Protein AF-A0AAD8ALY9-F1 (afdb_monomer_lite)

InterPro domains:
  IPR019184 Uncharacterised protein family, transmembrane-17 [PF09799] (1-96)
  IPR019184 Uncharacterised protein family, transmembrane-17 [PTHR13531] (2-114)

Organism: Diploptera punctata (NCBI:txid6984)

Sequence (116 aa):
MFALCEFGMGIFKAINLPYPTGTIISEFILLIFLSCIEALRIFLGRKGNLTERSFCVLVSIVLTIPSIFGVLYFLIWQTYVLRLEVILCAIQLTFQGLELVFALLCLVTFYKSGTY

Foldseek 3Di:
DLLVVVVVVLVVCVPPHDDDPVLSVVLVVLSVVLVVLVVQLVVLLVVCLVVVPLVSLVVSLVSLVVNLVSLVCQQPVRPDHDPVSVVSSVVVVVVSVVSNVVSVVSNVVSVVVVPD

Structure (mmCIF, N/CA/C/O backbone):
data_AF-A0AAD8ALY9-F1
#
_entry.id   AF-A0AAD8ALY9-F1
#
loop_
_atom_site.group_PDB
_atom_site.id
_atom_site.type_symbol
_atom_site.label_atom_id
_atom_site.label_alt_id
_atom_site.label_comp_id
_atom_site.label_asym_id
_atom_site.label_entity_id
_atom_site.label_seq_id
_atom_site.pdbx_PDB_ins_code
_atom_site.Cartn_x
_atom_site.Cartn_y
_atom_site.Cartn_z
_atom_site.occupancy
_atom_site.B_iso_or_equiv
_atom_site.auth_seq_id
_atom_site.auth_comp_id
_atom_site.auth_asym_id
_atom_site.auth_atom_id
_atom_site.pdbx_PDB_model_num
ATOM 1 N N . MET A 1 1 ? 7.018 3.787 5.137 1.00 78.81 1 MET A N 1
ATOM 2 C CA . MET A 1 1 ? 8.062 2.809 4.759 1.00 78.81 1 MET A CA 1
ATOM 3 C C . MET A 1 1 ? 7.786 2.245 3.373 1.00 78.81 1 MET A C 1
ATOM 5 O O . MET A 1 1 ? 8.579 2.531 2.492 1.00 78.81 1 MET A O 1
ATOM 9 N N . PHE A 1 2 ? 6.646 1.572 3.154 1.00 88.62 2 PHE A N 1
ATOM 10 C CA . PHE A 1 2 ? 6.241 1.014 1.851 1.00 88.62 2 PHE A CA 1
ATOM 11 C C . PHE A 1 2 ? 6.425 1.985 0.668 1.00 88.62 2 PHE A C 1
ATOM 13 O O . PHE A 1 2 ? 7.220 1.709 -0.222 1.00 88.62 2 PHE A O 1
ATOM 20 N N . ALA A 1 3 ? 5.811 3.174 0.723 1.00 89.81 3 ALA A N 1
ATOM 21 C CA . ALA A 1 3 ? 5.887 4.157 -0.364 1.00 89.81 3 ALA A CA 1
ATOM 22 C C . ALA A 1 3 ? 7.315 4.608 -0.727 1.00 89.81 3 ALA A C 1
ATOM 24 O O . ALA A 1 3 ? 7.605 4.846 -1.892 1.00 89.81 3 ALA A O 1
ATOM 25 N N . LEU A 1 4 ? 8.219 4.709 0.256 1.00 90.56 4 LEU A N 1
ATOM 26 C CA . LEU A 1 4 ? 9.610 5.104 0.011 1.00 90.56 4 LEU A CA 1
ATOM 27 C C . LEU A 1 4 ? 10.380 3.993 -0.715 1.00 90.56 4 LEU A C 1
ATOM 29 O O . LEU A 1 4 ? 11.166 4.271 -1.618 1.00 90.56 4 LEU A O 1
ATOM 33 N N . CYS A 1 5 ? 10.144 2.739 -0.323 1.00 91.69 5 CYS A N 1
ATOM 34 C CA . CYS A 1 5 ? 10.749 1.578 -0.966 1.00 91.69 5 CYS A CA 1
ATOM 35 C C . CYS A 1 5 ? 10.239 1.414 -2.404 1.00 91.69 5 CYS A C 1
ATOM 37 O O . CYS A 1 5 ? 11.054 1.286 -3.313 1.00 91.69 5 CYS A O 1
ATOM 39 N N . GLU A 1 6 ? 8.921 1.491 -2.611 1.00 91.25 6 GLU A N 1
ATOM 40 C CA . GLU A 1 6 ? 8.290 1.460 -3.941 1.00 91.25 6 GLU A CA 1
ATOM 41 C C . GLU A 1 6 ? 8.791 2.595 -4.836 1.00 91.25 6 GLU A C 1
ATOM 43 O O . GLU A 1 6 ? 9.133 2.378 -5.994 1.00 91.25 6 GLU A O 1
ATOM 48 N N . PHE A 1 7 ? 8.944 3.803 -4.290 1.00 92.62 7 PHE A N 1
ATOM 49 C CA . PHE A 1 7 ? 9.507 4.927 -5.032 1.00 92.62 7 PHE A CA 1
ATOM 50 C C . PHE A 1 7 ? 10.950 4.655 -5.490 1.00 92.62 7 PHE A C 1
ATOM 52 O O . PHE A 1 7 ? 11.290 4.886 -6.651 1.00 92.62 7 PHE A O 1
ATOM 59 N N . GLY A 1 8 ? 11.796 4.120 -4.603 1.00 91.12 8 GLY A N 1
ATOM 60 C CA . GLY A 1 8 ? 13.175 3.756 -4.939 1.00 91.12 8 GLY A CA 1
ATOM 61 C C . GLY A 1 8 ? 13.260 2.658 -6.004 1.00 91.12 8 GLY A C 1
ATOM 62 O O . GLY A 1 8 ? 14.047 2.767 -6.945 1.00 91.12 8 GLY A O 1
ATOM 63 N N . MET A 1 9 ? 12.415 1.629 -5.901 1.00 91.75 9 MET A N 1
ATOM 64 C CA . MET A 1 9 ? 12.332 0.562 -6.904 1.00 91.75 9 MET A CA 1
ATOM 65 C C . MET A 1 9 ? 11.760 1.073 -8.231 1.00 91.75 9 MET A C 1
ATOM 67 O O . MET A 1 9 ? 12.247 0.681 -9.289 1.00 91.75 9 MET A O 1
ATOM 71 N N . GLY A 1 10 ? 10.817 2.016 -8.198 1.00 90.19 10 GLY A N 1
ATOM 72 C CA . GLY A 1 10 ? 10.310 2.721 -9.375 1.00 90.19 10 GLY A CA 1
ATOM 73 C C . GLY A 1 10 ? 11.407 3.482 -10.125 1.00 90.19 10 GLY A C 1
ATOM 74 O O . GLY A 1 10 ? 11.509 3.363 -11.345 1.00 90.19 10 GLY A O 1
ATOM 75 N N . ILE A 1 11 ? 12.291 4.194 -9.413 1.00 90.94 11 ILE A N 1
ATOM 76 C CA . ILE A 1 11 ? 13.462 4.853 -10.022 1.00 90.94 11 ILE A CA 1
ATOM 77 C C . ILE A 1 11 ? 14.409 3.816 -10.632 1.0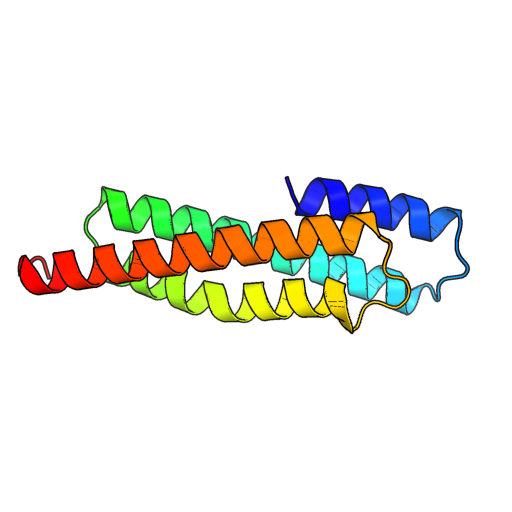0 90.94 11 ILE A C 1
ATOM 79 O O . ILE A 1 11 ? 14.855 3.974 -11.768 1.00 90.94 11 ILE A O 1
ATOM 83 N N . PHE A 1 12 ? 14.701 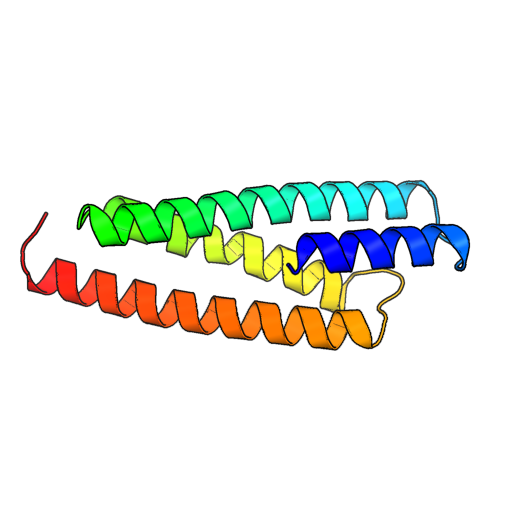2.737 -9.901 1.00 91.75 12 PHE A N 1
ATOM 84 C CA . PHE A 1 12 ? 15.557 1.664 -10.404 1.00 91.75 12 PHE A CA 1
ATOM 85 C C . PHE A 1 12 ? 15.001 1.057 -11.701 1.00 91.75 12 PHE A C 1
ATOM 87 O O . PHE A 1 12 ? 15.756 0.863 -12.659 1.00 91.75 12 PHE A O 1
ATOM 94 N N . LYS A 1 13 ? 13.684 0.822 -11.757 1.00 89.62 13 LYS A N 1
ATOM 95 C CA . LYS A 1 13 ? 12.986 0.330 -12.948 1.00 89.62 13 LYS A CA 1
ATOM 96 C C . LYS A 1 13 ? 13.047 1.311 -14.110 1.00 89.62 13 LYS A C 1
ATOM 98 O O . LYS A 1 13 ? 13.349 0.890 -15.220 1.00 89.62 13 LYS A O 1
ATOM 103 N N . ALA A 1 14 ? 12.835 2.599 -13.853 1.00 88.44 14 ALA A N 1
ATOM 104 C CA . ALA A 1 14 ? 12.887 3.634 -14.882 1.00 88.44 14 ALA A CA 1
ATOM 105 C C . ALA A 1 14 ? 14.268 3.750 -15.556 1.00 88.44 14 ALA A C 1
ATOM 107 O O . ALA A 1 14 ? 14.344 4.126 -16.721 1.00 88.44 14 ALA A O 1
ATOM 108 N N . ILE A 1 15 ? 15.350 3.425 -14.837 1.00 90.44 15 ILE A N 1
ATOM 109 C CA . ILE A 1 15 ? 16.723 3.490 -15.362 1.00 90.44 15 ILE A CA 1
ATOM 110 C C . ILE A 1 15 ? 17.126 2.191 -16.075 1.00 90.44 15 ILE A C 1
ATOM 112 O O . ILE A 1 15 ? 17.802 2.244 -17.099 1.00 90.44 15 ILE A O 1
ATOM 116 N N . ASN A 1 16 ? 16.757 1.026 -15.529 1.00 90.56 16 ASN A N 1
ATOM 117 C CA . ASN A 1 16 ? 17.314 -0.262 -15.963 1.00 90.56 16 ASN A CA 1
ATOM 118 C C . ASN A 1 16 ? 16.400 -1.073 -16.891 1.00 90.56 16 ASN A C 1
ATOM 120 O O . ASN A 1 16 ? 16.887 -1.987 -17.555 1.00 90.56 16 ASN A O 1
ATOM 124 N N . LEU A 1 17 ? 15.093 -0.796 -16.927 1.00 87.31 17 LEU A N 1
ATOM 125 C CA . LEU A 1 17 ? 14.120 -1.584 -17.687 1.00 87.31 17 LEU A CA 1
ATOM 126 C C . LEU A 1 17 ? 13.443 -0.748 -18.782 1.00 87.31 17 LEU A C 1
ATOM 128 O O . LEU A 1 17 ? 13.141 0.427 -18.568 1.00 87.31 17 LEU A O 1
ATOM 132 N N . PRO A 1 18 ? 13.153 -1.346 -19.953 1.00 85.25 18 PRO A N 1
ATOM 133 C CA . PRO A 1 18 ? 12.430 -0.670 -21.018 1.00 85.25 18 PRO A CA 1
ATOM 134 C C . PRO A 1 18 ? 10.961 -0.514 -20.615 1.00 85.25 18 PRO A C 1
ATOM 136 O O . PRO A 1 18 ? 10.165 -1.453 -20.699 1.00 85.25 18 PRO A O 1
ATOM 139 N N . TYR A 1 19 ? 10.607 0.687 -20.171 1.00 81.06 19 TYR A N 1
ATOM 140 C CA . TYR A 1 19 ? 9.257 1.037 -19.751 1.00 81.06 19 TYR A CA 1
ATOM 141 C C . TYR A 1 19 ? 8.653 2.097 -20.684 1.00 81.06 19 TYR A C 1
ATOM 143 O O . TYR A 1 19 ? 9.312 3.094 -20.992 1.00 81.06 19 TYR A O 1
ATOM 151 N N . PRO A 1 20 ? 7.376 1.962 -21.075 1.00 86.69 20 PRO A N 1
ATOM 152 C CA . PRO A 1 20 ? 6.650 3.053 -21.709 1.00 86.69 20 PRO A CA 1
ATOM 153 C C . PRO A 1 20 ? 6.490 4.226 -20.731 1.00 86.69 20 PRO A C 1
ATOM 155 O O . PRO A 1 20 ? 5.997 4.048 -19.614 1.00 86.69 20 PRO A O 1
ATOM 158 N N . THR A 1 21 ? 6.849 5.440 -21.159 1.00 83.56 21 THR A N 1
ATOM 159 C CA . THR A 1 21 ? 6.816 6.646 -20.309 1.00 83.56 21 THR A CA 1
ATOM 160 C C . THR A 1 21 ? 5.433 6.906 -19.707 1.00 83.56 21 THR A C 1
ATOM 162 O O . THR A 1 21 ? 5.328 7.281 -18.542 1.00 83.56 21 THR A O 1
ATOM 165 N N . GLY A 1 22 ? 4.359 6.658 -20.467 1.00 86.81 22 GLY A N 1
ATOM 166 C CA . GLY A 1 22 ? 2.985 6.825 -19.980 1.00 86.81 22 GLY A CA 1
ATOM 167 C C . GLY A 1 22 ? 2.645 5.897 -18.810 1.00 86.81 22 GLY A C 1
ATOM 168 O O . GLY A 1 22 ? 2.020 6.328 -17.842 1.00 86.81 22 GLY A O 1
ATOM 169 N N . THR A 1 23 ? 3.117 4.650 -18.856 1.00 88.06 23 THR A N 1
ATOM 170 C CA . THR A 1 23 ? 2.850 3.658 -17.811 1.00 88.06 23 THR A CA 1
ATOM 171 C C . THR A 1 23 ? 3.608 3.989 -16.529 1.00 88.06 23 THR A C 1
ATOM 173 O O . THR A 1 23 ? 2.990 4.004 -15.467 1.00 88.06 23 THR A O 1
ATOM 176 N N . ILE A 1 24 ? 4.891 4.372 -16.615 1.00 87.56 24 ILE A N 1
ATOM 177 C CA . ILE A 1 24 ? 5.669 4.823 -15.443 1.00 87.56 24 ILE A CA 1
ATOM 178 C C . ILE A 1 24 ? 4.946 5.961 -14.720 1.00 87.56 24 ILE A C 1
ATOM 180 O O . ILE A 1 24 ? 4.762 5.913 -13.506 1.00 87.56 24 ILE A O 1
ATOM 184 N N . ILE A 1 25 ? 4.531 6.991 -15.465 1.00 89.62 25 ILE A N 1
ATOM 185 C CA . ILE A 1 25 ? 3.876 8.165 -14.879 1.00 89.62 25 ILE A CA 1
ATOM 186 C C . ILE A 1 25 ? 2.592 7.744 -14.157 1.00 89.62 25 ILE A C 1
ATOM 188 O O . ILE A 1 25 ? 2.359 8.176 -13.029 1.00 89.62 25 ILE A O 1
ATOM 192 N N . SER A 1 26 ? 1.789 6.866 -14.767 1.00 90.12 26 SER A N 1
ATOM 193 C CA . SER A 1 26 ? 0.564 6.362 -14.138 1.00 90.12 26 SER A CA 1
ATOM 194 C C . SER A 1 26 ? 0.835 5.577 -12.848 1.00 90.12 26 SER A C 1
ATOM 196 O O . SER A 1 26 ? 0.132 5.779 -11.859 1.00 90.12 26 SER A O 1
ATOM 198 N N . GLU A 1 27 ? 1.892 4.758 -12.813 1.00 91.62 27 GLU A N 1
ATOM 199 C CA . GLU A 1 27 ? 2.295 4.001 -11.622 1.00 91.62 27 GLU A CA 1
ATOM 200 C C . GLU A 1 27 ? 2.757 4.938 -10.489 1.00 91.62 27 GLU A C 1
ATOM 202 O O . GLU A 1 27 ? 2.358 4.755 -9.339 1.00 91.62 27 GLU A O 1
ATOM 207 N N . PHE A 1 28 ? 3.510 6.002 -10.797 1.00 91.94 28 PHE A N 1
ATOM 208 C CA . PHE A 1 28 ? 3.898 7.010 -9.801 1.00 91.94 28 PHE A CA 1
ATOM 209 C C . PHE A 1 28 ? 2.710 7.828 -9.280 1.00 91.94 28 PHE A C 1
ATOM 211 O O . PHE A 1 28 ? 2.643 8.112 -8.083 1.00 91.94 28 PHE A O 1
ATOM 218 N N . ILE A 1 29 ? 1.756 8.193 -10.141 1.00 94.06 29 ILE A N 1
ATOM 219 C CA . ILE A 1 29 ? 0.523 8.871 -9.712 1.00 94.06 29 ILE A CA 1
ATOM 220 C C . ILE A 1 29 ? -0.256 7.973 -8.747 1.00 94.06 29 ILE A C 1
ATOM 222 O O . ILE A 1 29 ? -0.698 8.437 -7.693 1.00 94.06 29 ILE A O 1
ATOM 226 N N . LEU A 1 30 ? -0.379 6.684 -9.070 1.00 93.44 30 LEU A N 1
ATOM 227 C CA . LEU A 1 30 ? -1.047 5.708 -8.214 1.00 93.44 30 LEU A CA 1
ATOM 228 C C . LEU A 1 30 ? -0.308 5.534 -6.879 1.00 93.44 30 LEU A C 1
ATOM 230 O O . LEU A 1 30 ? -0.953 5.461 -5.835 1.00 93.44 30 LEU A O 1
ATOM 234 N N . LEU A 1 31 ? 1.029 5.571 -6.881 1.00 93.75 31 LEU A N 1
ATOM 235 C CA . LEU A 1 31 ? 1.841 5.525 -5.662 1.00 93.75 31 LEU A CA 1
ATOM 236 C C . LEU A 1 31 ? 1.600 6.741 -4.756 1.00 93.75 31 LEU A C 1
ATOM 238 O O . LEU A 1 31 ? 1.460 6.591 -3.539 1.00 93.75 31 LEU A O 1
ATOM 242 N N . ILE A 1 32 ? 1.527 7.945 -5.331 1.00 93.88 32 ILE A N 1
ATOM 243 C CA . ILE A 1 32 ? 1.219 9.176 -4.586 1.00 93.88 32 ILE A CA 1
ATOM 244 C C . ILE A 1 32 ? -0.190 9.089 -3.999 1.00 93.88 32 ILE A C 1
ATOM 246 O O . ILE A 1 32 ? -0.382 9.342 -2.810 1.00 93.88 32 ILE A O 1
ATOM 250 N N . PHE A 1 33 ? -1.165 8.675 -4.807 1.00 93.75 33 PHE A N 1
ATOM 251 C CA . PHE A 1 33 ? -2.545 8.501 -4.368 1.00 93.75 33 PHE A CA 1
ATOM 252 C C . PHE A 1 33 ? -2.657 7.497 -3.212 1.00 93.75 33 PHE A C 1
ATOM 254 O O . PHE A 1 33 ? -3.255 7.806 -2.179 1.00 93.75 33 PHE A O 1
ATOM 261 N N . LEU A 1 34 ? -2.014 6.333 -3.340 1.00 93.44 34 LEU A N 1
ATOM 262 C CA . LEU A 1 34 ? -1.962 5.317 -2.293 1.00 93.44 34 LEU A CA 1
ATOM 263 C C . LEU A 1 34 ? -1.308 5.859 -1.016 1.00 93.44 34 LEU A C 1
ATOM 265 O O . LEU A 1 34 ? -1.812 5.631 0.081 1.00 93.44 34 LEU A O 1
ATOM 269 N N . SER A 1 35 ? -0.232 6.638 -1.152 1.00 93.00 35 SER A N 1
ATOM 270 C CA . SER A 1 35 ? 0.452 7.273 -0.019 1.00 93.00 35 SER A CA 1
ATOM 271 C C . SER A 1 35 ? -0.458 8.249 0.730 1.00 93.00 35 SER A C 1
ATOM 273 O O . SER A 1 35 ? -0.469 8.259 1.962 1.00 93.00 35 SER A O 1
ATOM 275 N N . CYS A 1 36 ? -1.254 9.042 0.008 1.00 93.75 36 CYS A N 1
ATOM 276 C CA . CYS A 1 36 ? -2.245 9.931 0.610 1.00 93.75 36 CYS A CA 1
ATOM 277 C C . CYS A 1 36 ? -3.335 9.146 1.351 1.00 93.75 36 CYS A C 1
ATOM 279 O O . CYS A 1 36 ? -3.662 9.493 2.486 1.00 93.75 36 CYS A O 1
ATOM 281 N N . ILE A 1 37 ? -3.871 8.079 0.748 1.00 93.00 37 ILE A N 1
ATOM 282 C CA . ILE A 1 37 ? -4.889 7.234 1.390 1.00 93.00 37 ILE A CA 1
ATOM 283 C C . ILE A 1 37 ? -4.341 6.591 2.660 1.00 93.00 37 ILE A C 1
ATOM 285 O O . ILE A 1 37 ? -4.987 6.678 3.702 1.00 93.00 37 ILE A O 1
ATOM 289 N N . GLU A 1 38 ? -3.154 5.988 2.601 1.00 91.62 38 GLU A N 1
ATOM 290 C CA . GLU A 1 38 ? -2.522 5.357 3.762 1.00 91.62 38 GLU A CA 1
ATOM 291 C C . GLU A 1 38 ? -2.294 6.360 4.897 1.00 91.62 38 GLU A C 1
ATOM 293 O O . GLU A 1 38 ? -2.620 6.080 6.053 1.00 91.62 38 GLU A O 1
ATOM 298 N N . ALA A 1 39 ? -1.806 7.562 4.579 1.00 91.31 39 ALA A N 1
ATOM 299 C CA . ALA A 1 39 ? -1.613 8.613 5.572 1.00 91.31 39 ALA A CA 1
ATOM 300 C C . ALA A 1 39 ? -2.936 9.028 6.237 1.00 91.31 39 ALA A C 1
ATOM 302 O O . ALA A 1 39 ? -3.002 9.135 7.464 1.00 91.31 39 ALA A O 1
ATOM 303 N N . LEU A 1 40 ? -4.000 9.223 5.449 1.00 90.12 40 LEU A N 1
ATOM 304 C CA . LEU A 1 40 ? -5.329 9.567 5.964 1.00 90.12 40 LEU A CA 1
ATOM 305 C C . LEU A 1 40 ? -5.921 8.438 6.811 1.00 90.12 40 LEU A C 1
ATOM 307 O O . LEU A 1 40 ? -6.443 8.700 7.894 1.00 90.12 40 LEU A O 1
ATOM 311 N N . ARG A 1 41 ? -5.806 7.189 6.351 1.00 90.50 41 ARG A N 1
ATOM 312 C CA . ARG A 1 41 ? -6.290 5.988 7.040 1.00 90.50 41 ARG A CA 1
ATOM 313 C C . ARG A 1 41 ? -5.668 5.854 8.427 1.00 90.50 41 ARG A C 1
ATOM 315 O O . ARG A 1 41 ? -6.404 5.758 9.411 1.00 90.50 41 ARG A O 1
ATOM 322 N N . ILE A 1 42 ? -4.339 5.945 8.508 1.00 88.31 42 ILE A N 1
ATOM 323 C CA . ILE A 1 42 ? -3.579 5.848 9.763 1.00 88.31 42 ILE A CA 1
ATOM 324 C C . ILE A 1 42 ? -3.883 7.044 10.672 1.00 88.31 42 ILE A C 1
ATOM 326 O O . ILE A 1 42 ? -4.068 6.883 11.881 1.00 88.31 42 ILE A O 1
ATOM 330 N N . PHE A 1 43 ? -3.960 8.257 10.116 1.00 89.25 43 PHE A N 1
ATOM 331 C CA . PHE A 1 43 ? -4.280 9.454 10.894 1.00 89.25 43 PHE A CA 1
ATOM 332 C C . PHE A 1 43 ? -5.679 9.370 11.518 1.00 89.25 43 PHE A C 1
ATOM 334 O O . PHE A 1 43 ? -5.839 9.629 12.712 1.00 89.25 43 PHE A O 1
ATOM 341 N N . LEU A 1 44 ? -6.685 8.970 10.736 1.00 86.44 44 LEU A N 1
ATOM 342 C CA . LEU A 1 44 ? -8.062 8.818 11.203 1.00 86.44 44 LEU A CA 1
ATOM 343 C C . LEU A 1 44 ? -8.224 7.645 12.169 1.00 86.44 44 LEU A C 1
ATOM 345 O O . LEU A 1 44 ? -8.950 7.792 13.148 1.00 86.44 44 LEU A O 1
ATOM 349 N N . GLY A 1 45 ? -7.511 6.536 11.957 1.00 85.56 45 GLY A N 1
ATOM 350 C CA . GLY A 1 45 ? -7.479 5.411 12.894 1.00 85.56 45 GLY A CA 1
ATOM 351 C C . GLY A 1 45 ? -6.911 5.825 14.254 1.00 85.56 45 GLY A C 1
ATOM 352 O O . GLY A 1 45 ? -7.553 5.631 15.286 1.00 85.56 45 GLY A O 1
ATOM 353 N N . ARG A 1 46 ? -5.760 6.514 14.265 1.00 85.50 46 ARG A N 1
ATOM 354 C CA . ARG A 1 46 ? -5.155 7.048 15.501 1.00 85.50 46 ARG A CA 1
ATOM 355 C C . ARG A 1 46 ? -6.054 8.069 16.192 1.00 85.50 46 ARG A C 1
ATOM 357 O O . ARG A 1 46 ? -6.222 8.013 17.408 1.00 85.50 46 ARG A O 1
ATOM 364 N N . LYS A 1 47 ? -6.636 9.000 15.431 1.00 85.25 47 LYS A N 1
ATOM 365 C CA . LYS A 1 47 ? -7.536 10.028 15.968 1.00 85.25 47 LYS A CA 1
ATOM 366 C C . LYS A 1 47 ? -8.827 9.419 16.516 1.00 85.25 47 LYS A C 1
ATOM 368 O O . LYS A 1 47 ? -9.264 9.825 17.588 1.00 85.25 47 LYS A O 1
ATOM 373 N N . GLY A 1 48 ? -9.417 8.451 15.818 1.00 80.12 48 GLY A N 1
ATOM 374 C CA . GLY A 1 48 ? -10.622 7.744 16.254 1.00 80.12 48 GLY A CA 1
ATOM 375 C C . GLY A 1 48 ? -10.401 6.955 17.538 1.00 80.12 48 GLY A C 1
ATOM 376 O O . GLY A 1 48 ? -11.212 7.065 18.449 1.00 80.12 48 GLY A O 1
ATOM 377 N N . ASN A 1 49 ? -9.261 6.271 17.656 1.00 79.25 49 ASN A N 1
ATOM 378 C CA . ASN A 1 49 ? -8.898 5.551 18.875 1.00 79.25 49 ASN A CA 1
ATOM 379 C C . ASN A 1 49 ? -8.695 6.486 20.085 1.00 79.25 49 ASN A C 1
ATOM 381 O O . ASN A 1 49 ? -9.143 6.176 21.178 1.00 79.25 49 ASN A O 1
ATOM 385 N N . LEU A 1 50 ? -8.053 7.649 19.898 1.00 78.94 50 LEU A N 1
ATOM 386 C CA . LEU A 1 50 ? -7.797 8.608 20.988 1.00 78.94 50 LEU A CA 1
ATOM 387 C C . LEU A 1 50 ? -9.023 9.422 21.413 1.00 78.94 50 LEU A C 1
ATOM 389 O O . LEU A 1 50 ? -9.086 9.880 22.547 1.00 78.94 50 LEU A O 1
ATOM 393 N N . THR A 1 51 ? -9.950 9.675 20.491 1.00 76.69 51 THR A N 1
ATOM 394 C CA . THR A 1 51 ? -11.139 10.503 20.759 1.00 76.69 51 THR A CA 1
ATOM 395 C C . THR A 1 51 ? -12.385 9.676 21.051 1.00 76.69 51 THR A C 1
ATOM 397 O O . THR A 1 51 ? -13.453 10.259 21.200 1.00 76.69 51 THR A O 1
ATOM 400 N N . GLU A 1 52 ? -12.253 8.344 21.073 1.00 76.62 52 GLU A N 1
ATOM 401 C CA . GLU A 1 52 ? -13.349 7.371 21.206 1.00 76.62 52 GLU A CA 1
ATOM 402 C C . GLU A 1 52 ? -14.513 7.626 20.232 1.00 76.62 52 GLU A C 1
ATOM 404 O O . GLU 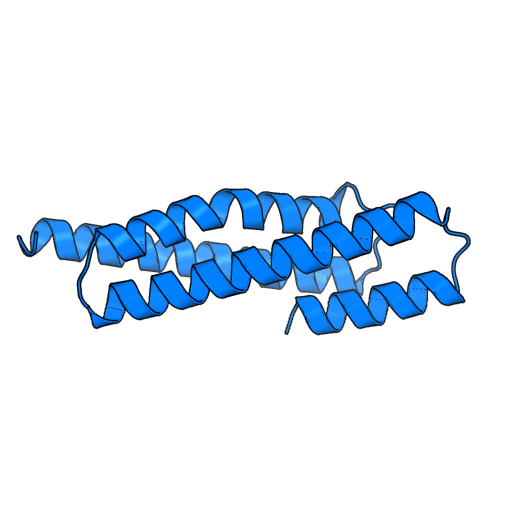A 1 52 ? -15.661 7.265 20.473 1.00 76.62 52 GLU A O 1
ATOM 409 N N . ARG A 1 53 ? -14.223 8.268 19.090 1.00 76.88 53 ARG A N 1
ATOM 410 C CA . ARG A 1 53 ? -15.224 8.600 18.076 1.00 76.88 53 ARG A CA 1
ATOM 411 C C . ARG A 1 53 ? -15.331 7.481 17.056 1.00 76.88 53 ARG A C 1
ATOM 413 O O . ARG A 1 53 ? -14.528 7.404 16.119 1.00 76.88 53 ARG A O 1
ATOM 420 N N . SER A 1 54 ? -16.403 6.703 17.168 1.00 77.50 54 SER A N 1
ATOM 421 C CA . SER A 1 54 ? -16.767 5.616 16.250 1.00 77.50 54 SER A CA 1
ATOM 422 C C . SER A 1 54 ? -16.758 6.038 14.773 1.00 77.50 54 SER A C 1
ATOM 424 O O . SER A 1 54 ? -16.301 5.286 13.913 1.00 77.50 54 SER A O 1
ATOM 426 N N . PHE A 1 55 ? -17.161 7.277 14.461 1.00 82.62 55 PHE A N 1
ATOM 427 C CA . PHE A 1 55 ? -17.155 7.794 13.086 1.00 82.62 55 PHE A CA 1
ATOM 428 C C . PHE A 1 55 ? -15.751 7.841 12.458 1.00 82.62 55 PHE A C 1
ATOM 430 O O . PHE A 1 55 ? -15.573 7.445 11.309 1.00 82.62 55 PHE A O 1
ATOM 437 N N . CYS A 1 56 ? -14.728 8.286 13.195 1.00 83.69 56 CYS A N 1
ATOM 438 C CA . CYS A 1 56 ? -13.365 8.369 12.658 1.00 83.69 56 CYS A CA 1
ATOM 439 C C . CYS A 1 56 ? -12.772 6.979 12.383 1.00 83.69 56 CYS A C 1
ATOM 441 O O . CYS A 1 56 ? -12.081 6.799 11.379 1.00 83.69 56 CYS A O 1
ATOM 443 N N . VAL A 1 57 ? -13.084 5.997 13.236 1.00 84.75 57 VAL A N 1
ATOM 444 C CA . VAL A 1 57 ? -12.670 4.600 13.034 1.00 84.75 57 VAL A CA 1
ATOM 445 C C . VAL A 1 57 ? -13.378 3.998 11.819 1.00 84.75 57 VAL A C 1
ATOM 447 O O . VAL A 1 57 ? -12.728 3.370 10.986 1.00 84.75 57 VAL A O 1
ATOM 450 N N . LEU A 1 58 ? -14.676 4.268 11.642 1.00 86.56 58 LEU A N 1
ATOM 451 C CA . LEU A 1 58 ? -15.434 3.802 10.479 1.00 86.56 58 LEU A CA 1
ATOM 452 C C . LEU A 1 58 ? -14.854 4.330 9.158 1.00 86.56 58 LEU A C 1
ATOM 454 O O . LEU A 1 58 ? -14.683 3.567 8.210 1.00 86.56 58 LEU A O 1
ATOM 458 N N . VAL A 1 59 ? -14.494 5.616 9.095 1.00 88.12 59 VAL A N 1
ATOM 459 C CA . VAL A 1 59 ? -13.881 6.197 7.888 1.00 88.12 59 VAL A CA 1
ATOM 460 C C . VAL A 1 59 ? -12.516 5.561 7.594 1.00 88.12 59 VAL A C 1
ATOM 462 O O . VAL A 1 59 ? -12.209 5.296 6.434 1.00 88.12 59 VAL A O 1
ATOM 465 N N . SER A 1 60 ? -11.714 5.256 8.621 1.00 89.38 60 SER A N 1
ATOM 466 C CA . SER A 1 60 ? -10.442 4.534 8.449 1.00 89.38 60 SER A CA 1
ATOM 467 C C . SER A 1 60 ? -10.654 3.126 7.863 1.00 89.38 60 SER A C 1
ATOM 469 O O . SER A 1 60 ? -9.949 2.716 6.937 1.00 89.38 60 SER A O 1
ATOM 471 N N . ILE A 1 61 ? -11.697 2.415 8.300 1.00 89.50 61 ILE A N 1
ATOM 472 C CA . ILE A 1 61 ? -12.072 1.110 7.736 1.00 89.50 61 ILE A CA 1
ATOM 473 C C . ILE A 1 61 ? -12.476 1.238 6.264 1.00 89.50 61 ILE A C 1
ATOM 475 O O . ILE A 1 61 ? -11.984 0.483 5.429 1.00 89.50 61 ILE A O 1
ATOM 479 N N . VAL A 1 62 ? -13.300 2.226 5.908 1.00 91.50 62 VAL A N 1
ATOM 480 C CA . VAL A 1 62 ? -13.701 2.448 4.507 1.00 91.50 62 VAL A CA 1
ATOM 481 C C . VAL A 1 62 ? -12.489 2.763 3.627 1.00 91.50 62 VAL A C 1
ATOM 483 O O . VAL A 1 62 ? -12.371 2.209 2.537 1.00 91.50 62 VAL A O 1
ATOM 486 N N . LEU A 1 63 ? -11.545 3.577 4.113 1.00 90.81 63 LEU A N 1
ATOM 487 C CA . LEU A 1 63 ? -10.289 3.889 3.415 1.00 90.81 63 LEU A CA 1
ATOM 488 C C . LEU A 1 63 ? -9.339 2.688 3.286 1.00 90.81 63 LEU A C 1
ATOM 490 O O . LEU A 1 63 ? -8.437 2.708 2.448 1.00 90.81 63 LEU A O 1
ATOM 494 N N . THR A 1 64 ? -9.552 1.619 4.056 1.00 91.44 64 THR A N 1
ATOM 495 C CA . THR A 1 64 ? -8.787 0.374 3.918 1.00 91.44 64 THR A CA 1
ATOM 496 C C . THR A 1 64 ? -9.067 -0.301 2.573 1.00 91.44 64 THR A C 1
ATOM 498 O O . THR A 1 64 ? -8.148 -0.856 1.980 1.00 91.44 64 THR A O 1
ATOM 501 N N . ILE A 1 65 ? -10.293 -0.197 2.048 1.00 91.25 65 ILE A N 1
ATOM 502 C CA . ILE A 1 65 ? -10.703 -0.807 0.772 1.00 91.25 65 ILE A CA 1
ATOM 503 C C . ILE A 1 65 ? -9.884 -0.266 -0.416 1.00 91.25 65 ILE A C 1
ATOM 505 O O . ILE A 1 65 ? -9.197 -1.062 -1.061 1.00 91.25 65 ILE A O 1
ATOM 509 N N . PRO A 1 66 ? -9.891 1.050 -0.725 1.00 92.75 66 PRO A N 1
ATOM 510 C CA . PRO A 1 66 ? -9.130 1.577 -1.856 1.00 92.75 66 PRO A CA 1
ATOM 511 C C . PRO A 1 66 ? -7.618 1.410 -1.673 1.00 92.75 66 PRO A C 1
ATOM 513 O O . PRO A 1 66 ? -6.902 1.279 -2.662 1.00 92.75 66 PRO A O 1
ATOM 516 N N . SER A 1 67 ? -7.127 1.358 -0.433 1.00 93.31 67 SER A N 1
ATOM 517 C CA . SER A 1 67 ? -5.716 1.078 -0.180 1.00 93.31 67 SER A CA 1
ATOM 518 C C . SER A 1 67 ? -5.334 -0.373 -0.517 1.00 93.31 67 SER A C 1
ATOM 520 O O . SER A 1 67 ? -4.363 -0.579 -1.243 1.00 93.31 67 SER A O 1
ATOM 522 N N . ILE A 1 68 ? -6.135 -1.372 -0.114 1.00 93.56 68 ILE A N 1
ATOM 523 C CA . ILE A 1 68 ? -5.912 -2.774 -0.516 1.00 93.56 68 ILE A CA 1
ATOM 524 C C . ILE A 1 68 ? -5.894 -2.890 -2.043 1.00 93.56 68 ILE A C 1
ATOM 526 O O . ILE A 1 68 ? -4.994 -3.519 -2.593 1.00 93.56 68 ILE A O 1
ATOM 530 N N . PHE A 1 69 ? -6.838 -2.249 -2.740 1.00 94.00 69 PHE A N 1
ATOM 531 C CA . PHE A 1 69 ? -6.849 -2.241 -4.205 1.00 94.00 69 PHE A CA 1
ATOM 532 C C . PHE A 1 69 ? -5.583 -1.618 -4.804 1.00 94.00 69 PHE A C 1
ATOM 534 O O . PHE A 1 69 ? -5.039 -2.164 -5.762 1.00 94.00 69 PHE A O 1
ATOM 541 N N . GLY A 1 70 ? -5.079 -0.522 -4.231 1.00 93.38 70 GLY A N 1
ATOM 542 C CA . GLY A 1 70 ? -3.822 0.083 -4.669 1.00 93.38 70 GLY A CA 1
ATOM 543 C C . GLY A 1 70 ? -2.616 -0.838 -4.466 1.00 93.38 70 GLY A C 1
ATOM 544 O O . GLY A 1 70 ? -1.791 -0.964 -5.365 1.00 93.38 70 GLY A O 1
ATOM 545 N N . VAL A 1 71 ? -2.531 -1.548 -3.338 1.00 93.38 71 VAL A N 1
ATOM 546 C CA . VAL A 1 71 ? -1.451 -2.524 -3.099 1.00 93.38 71 VAL A CA 1
ATOM 547 C C . VAL A 1 71 ? -1.573 -3.732 -4.037 1.00 93.38 7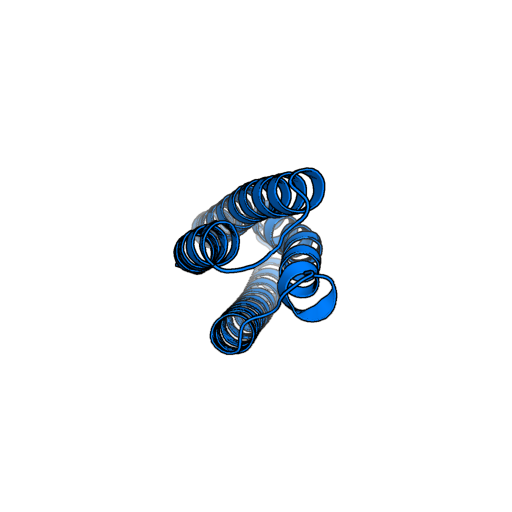1 VAL A C 1
ATOM 549 O O . VAL A 1 71 ? -0.572 -4.199 -4.576 1.00 93.38 71 VAL A O 1
ATOM 552 N N . LEU A 1 72 ? -2.792 -4.213 -4.304 1.00 93.25 72 LEU A N 1
ATOM 553 C CA . LEU A 1 72 ? -3.031 -5.286 -5.277 1.00 93.25 72 LEU A CA 1
ATOM 554 C C . LEU A 1 72 ? -2.659 -4.874 -6.705 1.00 93.25 72 LEU A C 1
ATOM 556 O O . LEU A 1 72 ? -2.198 -5.718 -7.473 1.00 93.25 72 LEU A O 1
ATOM 560 N N . TYR A 1 73 ? -2.814 -3.594 -7.056 1.00 93.00 73 TYR A N 1
ATOM 561 C CA . TYR A 1 73 ? -2.346 -3.073 -8.337 1.00 93.00 73 TYR A CA 1
ATOM 562 C C . TYR A 1 73 ? -0.830 -3.253 -8.488 1.00 93.00 73 TYR A C 1
ATOM 564 O O . TYR A 1 73 ? -0.393 -3.837 -9.477 1.00 93.00 73 TYR A O 1
ATOM 572 N N . PHE A 1 74 ? -0.044 -2.842 -7.487 1.00 90.31 74 PHE A N 1
ATOM 573 C CA . PHE A 1 74 ? 1.414 -3.035 -7.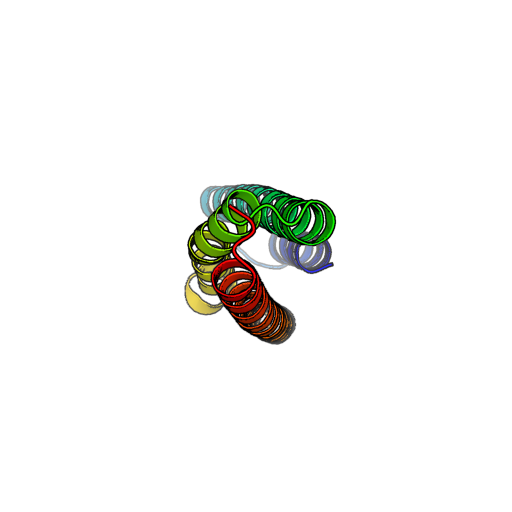489 1.00 90.31 74 PHE A CA 1
ATOM 574 C C . PHE A 1 74 ? 1.823 -4.515 -7.472 1.00 90.31 74 PHE A C 1
ATOM 576 O O . PHE A 1 74 ? 2.837 -4.888 -8.052 1.00 90.31 74 PHE A O 1
ATOM 583 N N . LEU A 1 75 ? 1.008 -5.386 -6.872 1.00 90.56 75 LEU A N 1
ATOM 584 C CA . LEU A 1 75 ? 1.307 -6.814 -6.789 1.00 90.56 75 LEU A CA 1
ATOM 585 C C . LEU A 1 75 ? 0.999 -7.598 -8.079 1.00 90.56 75 LEU A C 1
ATOM 587 O O . LEU A 1 75 ? 1.744 -8.515 -8.419 1.00 90.56 75 LEU A O 1
ATOM 591 N N . ILE A 1 76 ? -0.119 -7.300 -8.752 1.00 90.12 76 ILE A N 1
ATOM 592 C CA . ILE A 1 76 ? -0.673 -8.142 -9.833 1.00 90.12 76 ILE A CA 1
ATOM 593 C C . ILE A 1 76 ? -0.645 -7.435 -11.192 1.00 90.12 76 ILE A C 1
ATOM 595 O O . ILE A 1 76 ? -0.351 -8.069 -12.203 1.00 90.12 76 ILE A O 1
ATOM 599 N N . TRP A 1 77 ? -0.988 -6.145 -11.229 1.00 90.25 77 TRP A N 1
ATOM 600 C CA . TRP A 1 77 ? -1.214 -5.398 -12.474 1.00 90.25 77 TRP A CA 1
ATOM 601 C C . TRP A 1 77 ? -0.030 -4.548 -12.923 1.00 90.25 77 TRP A C 1
ATOM 603 O O . TRP A 1 77 ? -0.041 -4.031 -14.040 1.00 90.25 77 TRP A O 1
ATOM 613 N N . GLN A 1 78 ? 0.985 -4.389 -12.080 1.00 88.00 78 GLN A N 1
ATOM 614 C CA . GLN A 1 78 ? 2.181 -3.648 -12.440 1.00 88.00 78 GLN A CA 1
ATOM 615 C C . GLN A 1 78 ? 2.967 -4.351 -13.555 1.00 88.00 78 GLN A C 1
ATOM 617 O O . GLN A 1 78 ? 3.086 -5.575 -13.584 1.00 88.00 78 GLN A O 1
ATOM 622 N N . THR A 1 79 ? 3.539 -3.560 -14.468 1.00 87.19 79 THR A N 1
ATOM 623 C CA . THR A 1 79 ? 4.202 -4.074 -15.682 1.00 87.19 79 THR A CA 1
ATOM 624 C C . THR A 1 79 ? 5.412 -4.951 -15.362 1.00 87.19 79 THR A C 1
ATOM 626 O O . THR A 1 79 ? 5.584 -6.021 -15.942 1.00 87.19 79 THR A O 1
ATOM 629 N N . TYR A 1 80 ? 6.253 -4.501 -14.427 1.00 86.62 80 TYR A N 1
ATOM 630 C CA . TYR A 1 80 ? 7.401 -5.258 -13.940 1.00 86.62 80 TYR A CA 1
ATOM 631 C C . TYR A 1 80 ? 7.380 -5.301 -12.415 1.00 86.62 80 TYR A C 1
ATOM 633 O O . TYR A 1 80 ? 7.653 -4.296 -11.756 1.00 86.62 80 TYR A O 1
ATOM 641 N N . VAL A 1 81 ? 7.091 -6.483 -11.874 1.00 89.38 81 VAL A N 1
ATOM 642 C CA . VAL A 1 81 ? 7.067 -6.743 -10.432 1.00 89.38 81 VAL A CA 1
ATOM 643 C C . VAL A 1 81 ? 8.390 -7.381 -10.009 1.00 89.38 81 VAL A C 1
ATOM 645 O O . VAL A 1 81 ? 8.740 -8.482 -10.444 1.00 89.38 81 VAL A O 1
ATOM 648 N N . LEU A 1 82 ? 9.150 -6.700 -9.154 1.00 89.62 82 LEU A N 1
ATOM 649 C CA . LEU A 1 82 ? 10.369 -7.232 -8.551 1.00 89.62 82 LEU A CA 1
ATOM 650 C C . LEU A 1 82 ? 10.024 -8.172 -7.390 1.00 89.62 82 LEU A C 1
ATOM 652 O O . LEU A 1 82 ? 9.029 -8.012 -6.689 1.00 89.62 82 LEU A O 1
ATOM 656 N N . ARG A 1 83 ? 10.915 -9.127 -7.096 1.00 91.50 83 ARG A N 1
ATOM 657 C CA . ARG A 1 83 ? 10.733 -10.044 -5.950 1.00 91.50 83 ARG A CA 1
ATOM 658 C C . ARG A 1 83 ? 10.629 -9.311 -4.608 1.00 91.50 83 ARG A C 1
ATOM 660 O O . ARG A 1 83 ? 9.907 -9.761 -3.726 1.00 91.50 83 ARG A O 1
ATOM 667 N N . LEU A 1 84 ? 11.344 -8.194 -4.460 1.00 89.69 84 LEU A N 1
ATOM 668 C CA . LEU A 1 84 ? 11.275 -7.354 -3.262 1.00 89.69 84 LEU A CA 1
ATOM 669 C C . LEU A 1 84 ? 9.902 -6.681 -3.116 1.00 89.69 84 LEU A C 1
ATOM 671 O O . LEU A 1 84 ? 9.385 -6.628 -2.004 1.00 89.69 84 LEU A O 1
ATOM 675 N N . GLU A 1 85 ? 9.287 -6.250 -4.220 1.00 92.31 85 GLU A N 1
ATOM 676 C CA . GLU A 1 85 ? 7.950 -5.632 -4.237 1.00 92.31 85 GLU A CA 1
ATOM 677 C C . GLU A 1 85 ? 6.885 -6.616 -3.771 1.00 92.31 85 GLU A C 1
ATOM 679 O O . GLU A 1 85 ? 6.058 -6.273 -2.934 1.00 92.31 85 GLU A O 1
ATOM 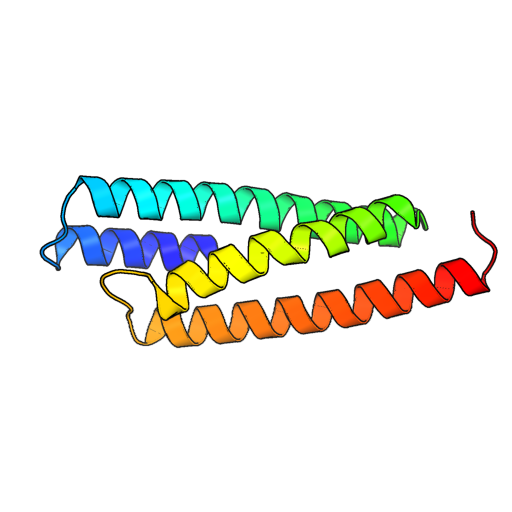684 N N . VAL A 1 86 ? 6.966 -7.878 -4.209 1.00 92.75 86 VAL A N 1
ATOM 685 C CA . VAL A 1 86 ? 6.061 -8.941 -3.740 1.00 92.75 86 VAL A CA 1
ATOM 686 C C . VAL A 1 86 ? 6.130 -9.097 -2.220 1.00 92.75 86 VAL A C 1
ATOM 688 O O . VAL A 1 86 ? 5.097 -9.159 -1.554 1.00 92.75 86 VAL A O 1
ATOM 691 N N . ILE A 1 87 ? 7.343 -9.135 -1.658 1.00 94.38 87 ILE A N 1
ATOM 692 C CA . ILE A 1 87 ? 7.545 -9.274 -0.210 1.00 94.38 87 ILE A CA 1
ATOM 693 C C . ILE A 1 87 ? 6.991 -8.047 0.523 1.00 94.38 87 ILE A C 1
ATOM 695 O O . ILE A 1 87 ? 6.267 -8.195 1.507 1.00 94.38 87 ILE A O 1
ATOM 699 N N . LEU A 1 88 ? 7.289 -6.839 0.041 1.00 93.25 88 LEU A N 1
ATOM 700 C CA . LEU A 1 88 ? 6.818 -5.599 0.658 1.00 93.25 88 LEU A CA 1
ATOM 701 C C . LEU A 1 88 ? 5.296 -5.448 0.575 1.00 93.25 88 LEU A C 1
ATOM 703 O O . LEU A 1 88 ? 4.679 -5.084 1.574 1.00 93.25 88 LEU A O 1
ATOM 707 N N . CYS A 1 89 ? 4.684 -5.785 -0.560 1.00 93.56 89 CYS A N 1
ATOM 708 C CA . CYS A 1 89 ? 3.234 -5.801 -0.730 1.00 93.56 89 CYS A CA 1
ATOM 709 C C . CYS A 1 89 ? 2.574 -6.822 0.206 1.00 93.56 89 CYS A C 1
ATOM 711 O O . CYS A 1 89 ? 1.580 -6.503 0.853 1.00 93.56 89 CYS A O 1
ATOM 713 N N . ALA A 1 90 ? 3.141 -8.024 0.348 1.00 93.81 90 ALA A N 1
ATOM 714 C CA . ALA A 1 90 ? 2.627 -9.033 1.274 1.00 93.81 90 ALA A CA 1
ATOM 715 C C . ALA A 1 90 ? 2.695 -8.564 2.738 1.00 93.81 90 ALA A C 1
ATOM 717 O O . ALA A 1 90 ? 1.728 -8.718 3.490 1.00 93.81 90 ALA A O 1
ATOM 718 N N . ILE A 1 91 ? 3.809 -7.945 3.141 1.00 94.31 91 ILE A N 1
ATOM 719 C CA . ILE A 1 91 ? 3.967 -7.354 4.477 1.00 94.31 91 ILE A CA 1
ATOM 720 C C . ILE A 1 91 ? 2.944 -6.229 4.689 1.00 94.31 91 ILE A C 1
ATOM 722 O O . ILE A 1 91 ? 2.259 -6.212 5.712 1.00 94.31 91 ILE A O 1
ATOM 726 N N . GLN A 1 92 ? 2.801 -5.323 3.718 1.00 93.31 92 GLN A N 1
ATOM 727 C CA . GLN A 1 92 ? 1.848 -4.211 3.765 1.00 93.31 92 GLN A CA 1
ATOM 728 C C . GLN A 1 92 ? 0.405 -4.717 3.917 1.00 93.31 92 GLN A C 1
ATOM 730 O O . GLN A 1 92 ? -0.300 -4.272 4.822 1.00 93.31 92 GLN A O 1
ATOM 735 N N . LEU A 1 93 ? -0.016 -5.696 3.108 1.00 94.19 93 LEU A N 1
ATOM 736 C CA . LEU A 1 93 ? -1.345 -6.314 3.202 1.00 94.19 93 LEU A CA 1
ATOM 737 C C . LEU A 1 93 ? -1.571 -6.996 4.554 1.00 94.19 93 LEU A C 1
ATOM 739 O O . LEU A 1 93 ? -2.662 -6.904 5.115 1.00 94.19 93 LEU A O 1
ATOM 743 N N . THR A 1 94 ? -0.542 -7.645 5.102 1.00 95.00 94 THR A N 1
ATOM 744 C CA . THR A 1 94 ? -0.627 -8.293 6.418 1.00 95.00 94 THR A CA 1
ATOM 745 C C . THR A 1 94 ? -0.868 -7.263 7.520 1.00 95.00 94 THR A C 1
ATOM 747 O O . THR A 1 94 ? -1.789 -7.422 8.321 1.00 95.00 94 THR A O 1
ATOM 750 N N . PHE A 1 95 ? -0.094 -6.173 7.544 1.00 93.19 95 PHE A N 1
ATOM 751 C CA . PHE A 1 95 ? -0.291 -5.097 8.519 1.00 93.19 95 PHE A CA 1
ATOM 752 C C . PHE A 1 95 ? -1.653 -4.426 8.376 1.00 93.19 95 PHE A C 1
ATOM 754 O O . PHE A 1 95 ? -2.317 -4.161 9.374 1.00 93.19 95 PHE A O 1
ATOM 761 N N . GLN A 1 96 ? -2.090 -4.202 7.143 1.00 92.62 96 GLN A N 1
ATOM 762 C CA . GLN A 1 96 ? -3.386 -3.614 6.846 1.00 92.62 96 GLN A CA 1
ATOM 763 C C . GLN A 1 96 ? -4.550 -4.512 7.287 1.00 92.62 96 GLN A C 1
ATOM 765 O O . GLN A 1 96 ? -5.531 -4.018 7.841 1.00 92.62 96 GLN A O 1
ATOM 770 N N . GLY A 1 97 ? -4.418 -5.832 7.123 1.00 92.56 97 GLY A N 1
ATOM 771 C CA . GLY A 1 97 ? -5.364 -6.812 7.655 1.00 92.56 97 GLY A CA 1
ATOM 772 C C . GLY A 1 97 ? -5.412 -6.814 9.185 1.00 92.56 97 GLY A C 1
ATOM 773 O O . GLY A 1 97 ? -6.495 -6.796 9.765 1.00 92.56 97 GLY A O 1
ATOM 774 N N . LEU A 1 98 ? -4.254 -6.771 9.851 1.00 93.00 98 LEU A N 1
ATOM 775 C CA . LEU A 1 98 ? -4.188 -6.679 11.315 1.00 93.00 98 LEU A CA 1
ATOM 776 C C . LEU A 1 98 ? -4.815 -5.380 11.837 1.00 93.00 98 LEU A C 1
ATOM 778 O O . LEU A 1 98 ? -5.604 -5.412 12.779 1.00 93.00 98 LEU A O 1
ATOM 782 N N . GLU A 1 99 ? -4.509 -4.242 11.212 1.00 91.44 99 GLU A N 1
ATOM 783 C CA . GLU A 1 99 ? -5.090 -2.944 11.566 1.00 91.44 99 GLU A CA 1
ATOM 784 C C . GLU A 1 99 ? -6.613 -2.948 11.402 1.00 91.44 99 GLU A C 1
ATOM 786 O O . GLU A 1 99 ? -7.321 -2.453 12.277 1.00 91.44 99 GLU A O 1
ATOM 791 N N . LEU A 1 100 ? -7.125 -3.570 10.337 1.00 91.06 100 LEU A N 1
ATOM 792 C CA . LEU A 1 100 ? -8.560 -3.736 10.120 1.00 91.06 100 LEU A CA 1
ATOM 793 C C . LEU A 1 100 ? -9.213 -4.566 11.234 1.00 91.06 100 LEU A C 1
ATOM 795 O O . LEU A 1 100 ? -10.255 -4.172 11.758 1.00 91.06 100 LEU A O 1
ATOM 799 N N . VAL A 1 101 ? -8.597 -5.684 11.634 1.00 93.12 101 VAL A N 1
ATOM 800 C CA . VAL A 1 101 ? -9.092 -6.515 12.745 1.00 93.12 101 VAL A CA 1
ATOM 801 C C . VAL A 1 101 ? -9.141 -5.707 14.042 1.00 93.12 101 VAL A C 1
ATOM 803 O O . VAL A 1 101 ? -10.169 -5.701 14.720 1.00 93.12 101 VAL A O 1
ATOM 806 N N . PHE A 1 102 ? -8.077 -4.971 14.373 1.00 90.19 102 PHE A N 1
ATOM 807 C CA . PHE A 1 102 ? -8.061 -4.125 15.568 1.00 90.19 102 PHE A CA 1
ATOM 808 C C . PHE A 1 102 ? -9.083 -2.983 15.501 1.00 90.19 102 PHE A C 1
ATOM 810 O O . PHE A 1 102 ? -9.755 -2.716 16.496 1.00 90.19 102 PHE A O 1
ATOM 817 N N . ALA A 1 103 ? -9.258 -2.346 14.341 1.00 88.44 103 ALA A N 1
ATOM 818 C CA . ALA A 1 103 ? -10.256 -1.298 14.143 1.00 88.44 103 ALA A CA 1
ATOM 819 C C . ALA A 1 103 ? -11.689 -1.824 14.341 1.00 88.44 103 ALA A C 1
ATOM 821 O O . ALA A 1 103 ? -12.512 -1.153 14.965 1.00 88.44 103 ALA A O 1
ATOM 822 N N . LEU A 1 104 ? -11.982 -3.046 13.881 1.00 89.06 104 LEU A N 1
ATOM 823 C CA . LEU A 1 104 ? -13.273 -3.702 14.102 1.00 89.06 104 LEU A CA 1
ATOM 824 C C . LEU A 1 104 ? -13.507 -4.033 15.580 1.00 89.06 104 LEU A C 1
ATOM 826 O O . LEU A 1 104 ? -14.586 -3.756 16.100 1.00 89.06 104 LEU A O 1
ATOM 830 N N . LEU A 1 105 ? -12.503 -4.573 16.278 1.00 89.88 105 LEU A N 1
ATOM 831 C CA . LEU A 1 105 ? -12.596 -4.831 17.721 1.00 89.88 105 LEU A CA 1
ATOM 832 C C . LEU A 1 105 ? -12.832 -3.536 18.516 1.00 89.88 105 LEU A C 1
ATOM 834 O O . LEU A 1 105 ? -13.641 -3.513 19.447 1.00 89.88 105 LEU A O 1
ATOM 838 N N . CYS A 1 106 ? -12.159 -2.454 18.123 1.00 86.56 106 CYS A N 1
ATOM 839 C CA . CYS A 1 106 ? -12.325 -1.124 18.702 1.00 86.56 106 CYS A CA 1
ATOM 840 C C . CYS A 1 106 ? -13.760 -0.606 18.500 1.00 86.56 106 CYS A C 1
ATOM 842 O O . CYS A 1 106 ? -14.413 -0.222 19.470 1.00 86.56 106 CYS A O 1
ATOM 844 N N . LEU A 1 107 ? -14.308 -0.717 17.282 1.00 85.69 107 LEU A N 1
ATOM 845 C CA . LEU A 1 107 ? -15.707 -0.371 17.009 1.00 85.69 107 LEU A CA 1
ATOM 846 C C . LEU A 1 107 ? -16.689 -1.181 17.856 1.00 85.69 107 LEU A C 1
ATOM 848 O O . LEU A 1 107 ? -17.574 -0.599 18.475 1.00 85.69 107 LEU A O 1
ATOM 852 N N . VAL A 1 108 ? -16.538 -2.508 17.918 1.00 86.75 108 VAL A N 1
ATOM 853 C CA . VAL A 1 108 ? -17.417 -3.369 18.731 1.00 86.75 108 VAL A CA 1
ATOM 854 C C . VAL A 1 108 ? -17.378 -2.955 20.204 1.00 86.75 108 VAL A C 1
ATOM 856 O O . VAL A 1 108 ? -18.414 -2.927 20.870 1.00 86.75 108 VAL A O 1
ATOM 859 N N . THR A 1 109 ? -16.198 -2.587 20.704 1.00 86.38 109 THR A N 1
ATOM 860 C CA . THR A 1 109 ? -16.024 -2.105 22.078 1.00 86.38 109 THR A CA 1
ATOM 861 C C . THR A 1 109 ? -16.756 -0.780 22.303 1.00 86.38 109 THR A C 1
ATOM 863 O O . THR A 1 109 ? -17.478 -0.663 23.292 1.00 86.38 109 THR A O 1
ATOM 866 N N . PHE A 1 110 ? -16.664 0.178 21.375 1.00 81.69 110 PHE A N 1
ATOM 867 C CA . PHE A 1 110 ? -17.394 1.448 21.474 1.00 81.69 110 PHE A CA 1
ATOM 868 C C . PHE A 1 110 ? -18.913 1.261 21.426 1.00 81.69 110 PHE A C 1
ATOM 870 O O . PHE A 1 110 ? -19.622 1.806 22.271 1.00 81.69 110 PHE A O 1
ATOM 877 N N . TYR A 1 111 ? -19.418 0.410 20.526 1.00 79.62 111 TYR A N 1
ATOM 878 C CA . TYR A 1 111 ? -20.850 0.095 20.470 1.00 79.62 111 TYR A CA 1
ATOM 879 C C . TYR A 1 111 ? -21.360 -0.556 21.759 1.00 79.62 111 TYR A C 1
ATOM 881 O O . TYR A 1 111 ? -22.466 -0.258 22.204 1.00 79.62 111 TYR A O 1
ATOM 889 N N . LYS A 1 112 ? -20.555 -1.417 22.392 1.00 81.56 112 LYS A N 1
ATOM 890 C CA . LYS A 1 112 ? -20.895 -2.024 23.686 1.00 81.56 112 LYS A CA 1
ATOM 891 C C . LYS A 1 112 ? -20.837 -1.018 24.846 1.00 81.56 112 LYS A C 1
ATOM 893 O O . LYS A 1 112 ? -21.596 -1.154 25.799 1.00 81.56 112 LYS A O 1
ATOM 898 N N . SER A 1 113 ? -19.941 -0.037 24.769 1.00 74.25 113 SER A N 1
ATOM 899 C CA . SER A 1 113 ? -19.712 0.998 25.787 1.00 74.25 113 SER A CA 1
ATOM 900 C C . SER A 1 113 ? -20.803 2.084 25.817 1.00 74.25 113 SER A C 1
ATOM 902 O O . SER A 1 113 ? -20.898 2.832 26.786 1.00 74.25 113 SER A O 1
ATOM 904 N N . GLY A 1 114 ? -21.656 2.178 24.789 1.00 64.31 114 GLY A N 1
ATOM 905 C CA . GLY A 1 114 ? -22.710 3.200 24.715 1.00 64.31 114 GLY A CA 1
ATOM 906 C C . GLY A 1 114 ? -22.182 4.625 24.500 1.00 64.31 114 GLY A C 1
ATOM 907 O O . GLY A 1 114 ? -22.938 5.585 24.640 1.00 64.31 114 GLY A O 1
ATOM 908 N N . THR A 1 115 ? -20.899 4.770 24.166 1.00 55.88 115 THR A N 1
ATOM 909 C CA . THR A 1 115 ? -20.266 6.034 23.784 1.00 55.88 115 THR A CA 1
ATOM 910 C C . THR A 1 115 ? -20.649 6.342 22.332 1.00 55.88 115 THR A C 1
ATOM 912 O O . THR A 1 115 ? -20.018 5.859 21.390 1.00 55.88 115 THR A O 1
ATOM 915 N N . TYR A 1 116 ? -21.760 7.067 22.165 1.00 49.16 116 TYR A N 1
ATOM 916 C CA . TYR A 1 116 ? -22.240 7.595 20.881 1.00 49.16 116 TYR A CA 1
ATOM 917 C C . TYR A 1 116 ? -21.484 8.866 20.480 1.00 49.16 116 TYR A C 1
ATOM 919 O O . TYR A 1 116 ? -21.377 9.779 21.331 1.00 49.16 116 TYR A O 1
#

pLDDT: mean 88.21, std 7.0, range [49.16, 95.0]

Radius of gyration: 16.69 Å; chains: 1; bounding box: 40×20×48 Å

Secondary structure (DSSP, 8-state):
-HHHHHHHHHHHHHHHS---HHHHHHHHHHHHHHHHHHHHHHHHHHHHHHHT-HHHHHHHHHHHHHHHHHHHIIIII-SS--HHHHHHHHHHHHHHHHHHHHHHHHHHHHHHHT--